Protein AF-A0A928UAQ6-F1 (afdb_monomer_lite)

Sequence (178 aa):
MLIKHPLKKRLIKSVLLLMGLVIALTLYPLTKNNSNLANDQDIVSNSNILYLSTINPGKDWQTTISITNSECKCKQRRVNATLTAYDKDGLSLEVIKNVIRLRANKTKTFHSQTLPTDAESLRVESNGSIICNAIFKTRDGTKSEVVPAIKESSRQLDFPALLSYDDLYITHVPERNY

Foldseek 3Di:
DDDDDPVVVVVVVVVVVVVVVVVVVVCVVVVVPPPPPPDPPPPPLPKWKWKDQFQDPDDQKKKKKKKFAQDDVVVQDWKWKWKWFAAPVRHTPDTPPDRPTDTHGDMDMDICVPPPPRGTMMMMIMSHDMWMWMWMAGPVRPDIDIGTTHTPPPPDDDDPPPPDPPPPDDDDDDDDDD

Structure (mmCIF, N/CA/C/O backbone):
data_AF-A0A928UAQ6-F1
#
_entry.id   AF-A0A928UAQ6-F1
#
loop_
_atom_site.group_PDB
_atom_site.id
_atom_site.type_symbol
_atom_site.label_atom_id
_atom_site.label_alt_id
_atom_site.label_comp_id
_atom_site.label_asym_id
_atom_site.label_entity_id
_atom_site.label_seq_id
_atom_site.pdbx_PDB_ins_code
_atom_site.Cartn_x
_atom_site.Cartn_y
_atom_site.Cartn_z
_atom_site.occupancy
_atom_site.B_iso_or_equiv
_atom_site.auth_seq_id
_atom_site.auth_comp_id
_atom_site.auth_asym_id
_atom_site.auth_atom_id
_atom_site.pdbx_PDB_model_num
ATOM 1 N N . MET A 1 1 ? -41.188 46.811 77.632 1.00 37.69 1 MET A N 1
ATOM 2 C CA . MET A 1 1 ? -41.723 46.037 76.490 1.00 37.69 1 MET A CA 1
ATOM 3 C C . MET A 1 1 ? -40.636 45.984 75.413 1.00 37.69 1 MET A C 1
ATOM 5 O O . MET A 1 1 ? -40.428 46.971 74.726 1.00 37.69 1 MET A O 1
ATOM 9 N N . LEU A 1 2 ? -39.835 44.909 75.366 1.00 42.94 2 LEU A N 1
ATOM 10 C CA . LEU A 1 2 ? -38.680 44.781 74.460 1.00 42.94 2 LEU A CA 1
ATOM 11 C C . LEU A 1 2 ? -39.082 43.984 73.212 1.00 42.94 2 LEU A C 1
ATOM 13 O O . LEU A 1 2 ? -39.275 42.770 73.277 1.00 42.94 2 LEU A O 1
ATOM 17 N N . ILE A 1 3 ? -39.198 44.666 72.075 1.00 47.41 3 ILE A N 1
ATOM 18 C CA . ILE A 1 3 ? -39.481 44.043 70.780 1.00 47.41 3 ILE A CA 1
ATOM 19 C C . ILE A 1 3 ? -38.180 43.403 70.272 1.00 47.41 3 ILE A C 1
ATOM 21 O O . ILE A 1 3 ? -37.255 44.081 69.830 1.00 47.41 3 ILE A O 1
ATOM 25 N N . LYS A 1 4 ? -38.073 42.072 70.368 1.00 49.72 4 LYS A N 1
ATOM 26 C CA . LYS A 1 4 ? -36.959 41.310 69.781 1.00 49.72 4 LYS A CA 1
ATOM 27 C C . LYS A 1 4 ? -37.159 41.228 68.267 1.00 49.72 4 LYS A C 1
ATOM 29 O O . LYS A 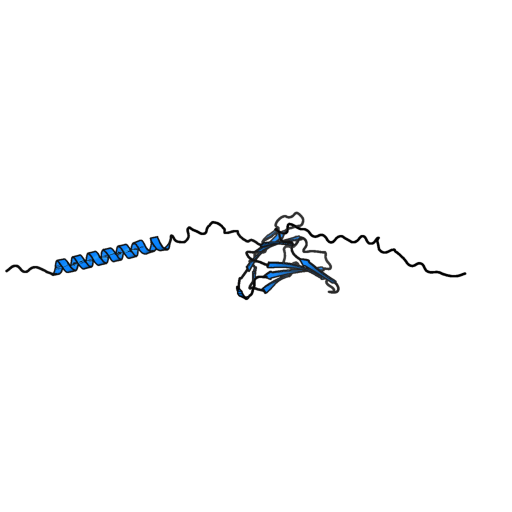1 4 ? -38.053 40.528 67.812 1.00 49.72 4 LYS A O 1
ATOM 34 N N . HIS A 1 5 ? -36.314 41.910 67.493 1.00 51.50 5 HIS A N 1
ATOM 35 C CA . HIS A 1 5 ? -36.337 41.894 66.025 1.00 51.50 5 HIS A CA 1
ATOM 36 C C . HIS A 1 5 ? -35.932 40.519 65.444 1.00 51.50 5 HIS A C 1
ATOM 38 O O . HIS A 1 5 ? -34.753 40.154 65.508 1.00 51.50 5 HIS A O 1
ATOM 44 N N . PRO A 1 6 ? -36.849 39.763 64.804 1.00 54.81 6 PRO A N 1
ATOM 45 C CA . PRO A 1 6 ? -36.542 38.453 64.223 1.00 54.81 6 PRO A CA 1
ATOM 46 C C . PRO A 1 6 ? -35.878 38.540 62.834 1.00 54.81 6 PRO A C 1
ATOM 48 O O . PRO A 1 6 ? -35.372 37.536 62.330 1.00 54.81 6 PRO A O 1
ATOM 51 N N . LEU A 1 7 ? -35.832 39.728 62.216 1.00 54.38 7 LEU A N 1
ATOM 52 C CA . LEU A 1 7 ? -35.322 39.922 60.852 1.00 54.38 7 LEU A CA 1
ATOM 53 C C . LEU A 1 7 ? -33.812 39.671 60.706 1.00 54.38 7 LEU A C 1
ATOM 55 O O . LEU A 1 7 ? -33.395 39.049 59.730 1.00 54.38 7 LEU A O 1
ATOM 59 N N . LYS A 1 8 ? -32.986 40.065 61.689 1.00 53.44 8 LYS A N 1
ATOM 60 C CA . LYS A 1 8 ? -31.519 39.900 61.603 1.00 53.44 8 LYS A CA 1
ATOM 61 C C . LYS A 1 8 ? -31.090 38.432 61.505 1.00 53.44 8 LYS A C 1
ATOM 63 O O . LYS A 1 8 ? -30.182 38.110 60.747 1.00 53.44 8 LYS A O 1
ATOM 68 N N . LYS A 1 9 ? -31.764 37.521 62.219 1.00 53.94 9 LYS A N 1
ATOM 69 C CA . LYS A 1 9 ? -31.410 36.088 62.213 1.00 53.94 9 LYS A CA 1
ATOM 70 C C . LYS A 1 9 ? -31.736 35.393 60.888 1.00 53.94 9 LYS A C 1
ATOM 72 O O . LYS A 1 9 ? -31.015 34.475 60.509 1.00 53.94 9 LYS A O 1
ATOM 77 N N . ARG A 1 10 ? -32.796 35.814 60.186 1.00 56.59 10 ARG A N 1
ATOM 78 C CA . ARG A 1 10 ? -33.128 35.274 58.855 1.00 56.59 10 ARG A CA 1
ATOM 79 C C . ARG A 1 10 ? -32.137 35.750 57.797 1.00 56.59 10 ARG A C 1
ATOM 81 O O . ARG A 1 10 ? -31.676 34.921 57.023 1.00 56.59 10 ARG A O 1
ATOM 88 N N . LEU A 1 11 ? -31.748 37.026 57.843 1.00 58.78 11 LEU A N 1
ATOM 89 C CA . LEU A 1 11 ? -30.801 37.606 56.888 1.00 58.78 11 LEU A CA 1
ATOM 90 C C . LEU A 1 11 ? -29.411 36.950 56.977 1.00 58.78 11 LEU A C 1
ATOM 92 O O . LEU A 1 11 ? -28.809 36.616 55.962 1.00 58.78 11 LEU A O 1
ATOM 96 N N . ILE A 1 12 ? -28.929 36.690 58.198 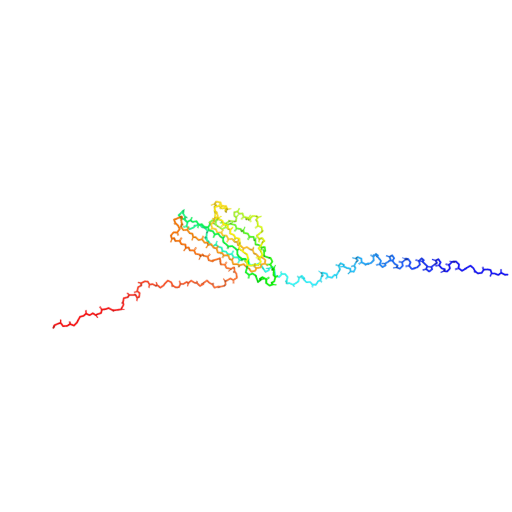1.00 61.88 12 ILE A N 1
ATOM 97 C CA . ILE A 1 12 ? -27.631 36.031 58.424 1.00 61.88 12 ILE A CA 1
ATOM 98 C C . ILE A 1 12 ? -27.649 34.584 57.909 1.00 61.88 12 ILE A C 1
ATOM 100 O O . ILE A 1 12 ? -26.688 34.144 57.283 1.00 61.88 12 ILE A O 1
ATOM 104 N N . LYS A 1 13 ? -28.757 33.854 58.108 1.00 60.69 13 LYS A N 1
ATOM 105 C CA . LYS A 1 13 ? -28.907 32.490 57.579 1.00 60.69 13 LYS A CA 1
ATOM 106 C C . LYS A 1 13 ? -28.910 32.462 56.052 1.00 60.69 13 LYS A C 1
ATOM 108 O O . LYS A 1 13 ? -28.239 31.610 55.486 1.00 60.69 13 LYS A O 1
ATOM 113 N N . SER A 1 14 ? -29.613 33.385 55.394 1.00 61.78 14 SER A N 1
ATOM 114 C CA . SER A 1 14 ? -29.627 33.462 53.926 1.00 61.78 14 SER A CA 1
ATOM 115 C C . SER A 1 14 ? -28.264 33.839 53.344 1.00 61.78 14 SER A C 1
ATOM 117 O O . SER A 1 14 ? -27.875 33.282 52.324 1.00 61.78 14 SER A O 1
ATOM 119 N N . VAL A 1 15 ? -27.511 34.720 54.012 1.00 69.81 15 VAL A N 1
ATOM 120 C CA . VAL A 1 15 ? -26.158 35.104 53.575 1.00 69.81 15 VAL A CA 1
ATOM 121 C C . VAL A 1 15 ? -25.176 33.937 53.716 1.00 69.81 15 VAL A C 1
ATOM 123 O O . VAL A 1 15 ? -24.414 33.673 52.792 1.00 69.81 15 VAL A O 1
ATOM 126 N N . LEU A 1 16 ? -25.232 33.184 54.820 1.00 70.38 16 LEU A N 1
ATOM 127 C CA . LEU A 1 16 ? -24.413 31.977 55.002 1.00 70.38 16 LEU A CA 1
ATOM 128 C C . LEU A 1 16 ? -24.728 30.892 53.960 1.00 70.38 16 LEU A C 1
ATOM 130 O O . LEU A 1 16 ? -23.813 30.250 53.450 1.00 70.38 16 LEU A O 1
ATOM 134 N N . LEU A 1 17 ? -26.006 30.718 53.610 1.00 70.06 17 LEU A N 1
ATOM 135 C CA . LEU A 1 17 ? -26.442 29.749 52.600 1.00 70.06 17 LEU A CA 1
ATOM 136 C C . LEU A 1 17 ? -25.971 30.142 51.191 1.00 70.06 17 LEU A C 1
ATOM 138 O O . LEU A 1 17 ? -25.484 29.290 50.452 1.00 70.06 17 LEU A O 1
ATOM 142 N N . LEU A 1 18 ? -26.045 31.434 50.844 1.00 70.44 18 LEU A N 1
ATOM 143 C CA . LEU A 1 18 ? -25.519 31.938 49.573 1.00 70.44 18 LEU A CA 1
ATOM 144 C C . LEU A 1 18 ? -23.996 31.807 49.487 1.00 70.44 18 LEU A C 1
ATOM 146 O O . LEU A 1 18 ? -23.489 31.386 48.452 1.00 70.44 18 LEU A O 1
ATOM 150 N N . MET A 1 19 ? -23.266 32.112 50.563 1.00 70.12 19 MET A N 1
ATOM 151 C CA . MET A 1 19 ? -21.806 31.962 50.587 1.00 70.12 19 MET A CA 1
ATOM 152 C C . MET A 1 19 ? -21.385 30.500 50.402 1.00 70.12 19 MET A C 1
ATOM 154 O O . MET A 1 19 ? -20.474 30.226 49.625 1.00 70.12 19 MET A O 1
ATOM 158 N N . GLY A 1 20 ? -22.087 29.551 51.033 1.00 69.06 20 GLY A N 1
ATOM 159 C CA . GLY A 1 20 ? -21.851 28.120 50.814 1.00 69.06 20 GLY A CA 1
ATOM 160 C C . GLY A 1 20 ? -22.105 27.684 49.366 1.00 69.06 20 GLY A C 1
ATOM 161 O O . GLY A 1 20 ? -21.319 26.922 48.806 1.00 69.06 20 GLY A O 1
ATOM 162 N N . LEU A 1 21 ? -23.158 28.214 48.732 1.00 69.94 21 LEU A N 1
ATOM 163 C CA . LEU A 1 21 ? -23.479 27.919 47.334 1.00 69.94 21 LEU A CA 1
ATOM 164 C C . LEU A 1 21 ? -22.419 28.479 46.371 1.00 69.94 21 LEU A C 1
ATOM 166 O O . LEU A 1 21 ? -22.007 27.786 45.444 1.00 69.94 21 LEU A O 1
ATOM 170 N N . VAL A 1 22 ? -21.944 29.706 46.609 1.00 72.19 22 VAL A N 1
ATOM 171 C CA . VAL A 1 22 ? -20.891 30.336 45.798 1.00 72.19 22 VAL A CA 1
ATOM 172 C C . VAL A 1 22 ? -19.580 29.557 45.913 1.00 72.19 22 VAL A C 1
ATOM 174 O O . VAL A 1 22 ? -18.957 29.292 44.892 1.00 72.19 22 VAL A O 1
ATOM 177 N N . ILE A 1 23 ? -19.199 29.114 47.116 1.00 67.56 23 ILE A N 1
ATOM 178 C CA . ILE A 1 23 ? -18.006 28.275 47.327 1.00 67.56 23 ILE A CA 1
ATOM 179 C C . ILE A 1 23 ? -18.143 26.921 46.605 1.00 67.56 23 ILE A C 1
ATOM 181 O O . ILE A 1 23 ? -17.193 26.452 45.981 1.00 67.56 23 ILE A O 1
ATOM 185 N N . ALA A 1 24 ? -19.327 26.301 46.627 1.00 63.22 24 ALA A N 1
ATOM 186 C CA . ALA A 1 24 ? -19.571 25.050 45.908 1.00 63.22 24 ALA A CA 1
ATOM 187 C C . ALA A 1 24 ? -19.500 25.221 44.378 1.00 63.22 24 ALA A C 1
ATOM 189 O O . ALA A 1 24 ? -18.961 24.356 43.689 1.00 63.22 24 ALA A O 1
ATOM 190 N N . LEU A 1 25 ? -19.997 26.344 43.846 1.00 61.53 25 LEU A N 1
ATOM 191 C CA . LEU A 1 25 ? -19.969 26.667 42.414 1.00 61.53 25 LEU A CA 1
ATOM 192 C C . LEU A 1 25 ? -18.563 27.031 41.911 1.00 61.53 25 LEU A C 1
ATOM 194 O O . LEU A 1 25 ? -18.234 26.706 40.771 1.00 61.53 25 LEU A O 1
ATOM 198 N N . THR A 1 26 ? -17.717 27.652 42.740 1.00 65.00 26 THR A N 1
ATOM 199 C CA . THR A 1 26 ? -16.335 28.002 42.361 1.00 65.00 26 THR A CA 1
ATOM 200 C C . THR A 1 26 ? -15.348 26.841 42.499 1.00 65.00 26 THR A C 1
ATOM 202 O O . THR A 1 26 ? -14.342 26.829 41.793 1.00 65.00 26 THR A O 1
ATOM 205 N N . LEU A 1 27 ? -15.632 25.834 43.337 1.00 58.56 27 LEU A N 1
ATOM 206 C CA . LEU A 1 27 ? -14.806 24.621 43.477 1.00 58.56 27 LEU A CA 1
ATOM 207 C C . LEU A 1 27 ? -15.198 23.483 42.516 1.00 58.56 27 LEU A C 1
ATOM 209 O O . LEU A 1 27 ? -14.385 22.595 42.255 1.00 58.56 27 LEU A O 1
ATOM 213 N N . TYR A 1 28 ? -16.404 23.514 41.943 1.00 56.41 28 TYR A N 1
ATOM 214 C CA . TYR A 1 28 ? -16.870 22.506 40.982 1.00 56.41 28 TYR A CA 1
ATOM 215 C C . TYR A 1 28 ? -16.013 22.356 39.702 1.00 56.41 28 TYR A C 1
ATOM 217 O O . TYR A 1 28 ? -15.847 21.225 39.236 1.00 56.41 28 TYR A O 1
ATOM 225 N N . PRO A 1 29 ? -15.426 23.421 39.110 1.00 55.12 29 PRO A N 1
ATOM 226 C CA . PRO A 1 29 ? -14.567 23.256 37.939 1.00 55.12 29 PRO A CA 1
ATOM 227 C C . PRO A 1 29 ? -13.170 22.702 38.273 1.00 55.12 29 PRO A C 1
ATOM 229 O O . PRO A 1 29 ? -12.494 22.231 37.361 1.00 55.12 29 PRO A O 1
ATOM 232 N N . LEU A 1 30 ? -12.737 22.692 39.545 1.00 51.00 30 LEU A N 1
ATOM 233 C CA . LEU A 1 30 ? -11.431 22.131 39.927 1.00 51.00 30 LEU A CA 1
ATOM 234 C C . LEU A 1 30 ? -11.456 20.606 40.098 1.00 51.00 30 LEU A C 1
ATOM 236 O O . LEU A 1 30 ? -10.468 19.942 39.796 1.00 51.00 30 LEU A O 1
ATOM 240 N N . THR A 1 31 ? -12.570 20.022 40.539 1.00 49.50 31 THR A N 1
ATOM 241 C CA . THR A 1 31 ? -12.658 18.565 40.749 1.00 49.50 31 THR A CA 1
ATOM 242 C C . THR A 1 31 ? -13.022 17.794 39.483 1.00 49.50 31 THR A C 1
ATOM 244 O O . THR A 1 31 ? -12.696 16.614 39.375 1.00 49.50 31 THR A O 1
ATOM 247 N N . LYS A 1 32 ? -13.627 18.446 38.480 1.00 47.62 32 LYS A N 1
ATOM 248 C CA . LYS A 1 32 ? -13.966 17.795 37.203 1.00 47.62 32 LYS A CA 1
ATOM 249 C C . LYS A 1 32 ? -12.781 17.679 36.232 1.00 47.62 32 LYS A C 1
ATOM 251 O O . LYS A 1 32 ? -12.847 16.873 35.309 1.00 47.62 32 LYS A O 1
ATOM 256 N N . ASN A 1 33 ? -11.691 18.414 36.466 1.00 45.25 33 ASN A N 1
ATOM 257 C CA . ASN A 1 33 ? -10.502 18.392 35.603 1.00 45.25 33 ASN A CA 1
ATOM 258 C C . ASN A 1 33 ? -9.408 17.391 36.020 1.00 45.25 33 ASN A C 1
ATOM 260 O O . ASN A 1 33 ? -8.467 17.199 35.258 1.00 45.25 33 ASN A O 1
ATOM 264 N N . ASN A 1 34 ? -9.545 16.693 37.154 1.00 47.66 34 ASN A N 1
ATOM 265 C CA . ASN A 1 34 ? -8.503 15.793 37.674 1.00 47.66 34 ASN A CA 1
ATOM 266 C C . ASN A 1 34 ? -8.864 14.296 37.615 1.00 47.66 34 ASN A C 1
ATOM 268 O O . ASN A 1 34 ? -8.497 13.538 38.507 1.00 47.66 34 ASN A O 1
ATOM 272 N N . SER A 1 35 ? -9.553 13.841 36.561 1.00 45.28 35 SER A N 1
ATOM 273 C CA . SER A 1 35 ? -9.769 12.397 36.319 1.00 45.28 35 SER A CA 1
ATOM 274 C C . SER A 1 35 ? -9.132 11.849 35.037 1.00 45.28 35 SER A C 1
ATOM 276 O O . SER A 1 35 ? -9.367 10.698 34.695 1.00 45.28 35 SER A O 1
ATOM 278 N N . ASN A 1 36 ? -8.255 12.611 34.375 1.00 44.56 36 ASN A N 1
ATOM 279 C CA . ASN A 1 36 ? -7.502 12.128 33.206 1.00 44.56 36 ASN A CA 1
ATOM 280 C C . ASN A 1 36 ? -5.993 11.989 33.467 1.00 44.56 36 ASN A C 1
ATOM 282 O O . ASN A 1 36 ? -5.198 12.089 32.542 1.00 44.56 36 ASN A O 1
ATOM 286 N N . LEU A 1 37 ? -5.588 11.752 34.718 1.00 45.94 37 LEU A N 1
ATOM 287 C CA . LEU A 1 37 ? -4.186 11.513 35.077 1.00 45.94 37 LEU A CA 1
ATOM 288 C C . LEU A 1 37 ? -3.984 10.094 35.628 1.00 45.94 37 LEU A C 1
ATOM 290 O O . LEU A 1 37 ? -3.434 9.899 36.704 1.00 45.94 37 LEU A O 1
ATOM 294 N N . ALA A 1 38 ? -4.500 9.105 34.901 1.00 42.19 38 ALA A N 1
ATOM 295 C CA . ALA A 1 38 ? -4.198 7.689 35.103 1.00 42.19 38 ALA A CA 1
ATOM 296 C C . ALA A 1 38 ? -4.594 6.879 33.856 1.00 42.19 38 ALA A C 1
ATOM 298 O O . ALA A 1 38 ? -5.434 5.991 33.946 1.00 42.19 38 ALA A O 1
ATOM 299 N N . ASN A 1 39 ? -4.054 7.223 32.680 1.00 40.09 39 ASN A N 1
ATOM 300 C CA . ASN A 1 39 ? -3.974 6.280 31.555 1.00 40.09 39 ASN A CA 1
ATOM 301 C C . ASN A 1 39 ? -2.939 6.695 30.488 1.00 40.09 39 ASN A C 1
ATOM 303 O O . ASN A 1 39 ? -3.182 6.529 29.297 1.00 40.09 39 ASN A O 1
ATOM 307 N N . ASP A 1 40 ? -1.807 7.264 30.911 1.00 39.62 40 ASP A N 1
ATOM 308 C CA . ASP A 1 40 ? -0.690 7.636 30.017 1.00 39.62 40 ASP A CA 1
ATOM 309 C C . ASP A 1 40 ? 0.461 6.612 30.054 1.00 39.62 40 ASP A C 1
ATOM 311 O O . ASP A 1 40 ? 1.585 6.880 29.636 1.00 39.62 40 ASP A O 1
ATOM 315 N N . GLN A 1 41 ? 0.179 5.401 30.534 1.00 40.41 41 GLN A N 1
ATOM 316 C CA . GLN A 1 41 ? 1.043 4.237 30.361 1.00 40.41 41 GLN A CA 1
ATOM 317 C C . GLN A 1 41 ? 0.264 3.238 29.499 1.00 40.41 41 GLN A C 1
ATOM 319 O O . GLN A 1 41 ? -0.808 2.795 29.895 1.00 40.41 41 GLN A O 1
ATOM 324 N N . ASP A 1 42 ? 0.792 2.968 28.301 1.00 37.12 42 ASP A N 1
ATOM 325 C CA . ASP A 1 42 ? 0.234 2.159 27.201 1.00 37.12 42 ASP A CA 1
ATOM 326 C C . ASP A 1 42 ? -0.703 2.840 26.184 1.00 37.12 42 ASP A C 1
ATOM 328 O O . ASP A 1 42 ? -1.548 2.187 25.565 1.00 37.12 42 ASP A O 1
ATOM 332 N N . ILE A 1 43 ? -0.427 4.094 25.802 1.00 41.75 43 ILE A N 1
ATOM 333 C CA . ILE A 1 43 ? -0.544 4.418 24.366 1.00 41.75 43 ILE A CA 1
ATOM 334 C C . ILE A 1 43 ? 0.670 3.787 23.678 1.00 41.75 43 ILE A C 1
ATOM 336 O O . ILE A 1 43 ? 1.595 4.463 23.231 1.00 41.75 43 ILE A O 1
ATOM 340 N N . VAL A 1 44 ? 0.664 2.456 23.566 1.00 42.00 44 VAL A N 1
ATOM 341 C CA . VAL A 1 44 ? 1.282 1.832 22.402 1.00 42.00 44 VAL A CA 1
ATOM 342 C C . VAL A 1 44 ? 0.538 2.471 21.240 1.00 42.00 44 VAL A C 1
ATOM 344 O O . VAL A 1 44 ? -0.625 2.146 20.984 1.00 42.00 44 VAL A O 1
ATOM 347 N N . SER A 1 45 ? 1.160 3.458 20.592 1.00 46.75 45 SER A N 1
ATOM 348 C CA . SER A 1 45 ? 0.785 3.847 19.241 1.00 46.75 45 SER A CA 1
ATOM 349 C C . SER A 1 45 ? 0.859 2.556 18.446 1.00 46.75 45 SER A C 1
ATOM 351 O O . SER A 1 45 ? 1.931 2.138 18.026 1.00 46.75 45 SER A O 1
ATOM 353 N N . ASN A 1 46 ? -0.270 1.854 18.350 1.00 58.50 46 ASN A N 1
ATOM 354 C CA . ASN A 1 46 ? -0.422 0.614 17.607 1.00 58.50 46 ASN A CA 1
ATOM 355 C C . ASN A 1 46 ? -0.439 1.019 16.128 1.00 58.50 46 ASN A C 1
ATOM 357 O O . ASN A 1 46 ? -1.466 0.950 15.449 1.00 58.50 46 ASN A O 1
ATOM 361 N N . SER A 1 47 ? 0.683 1.573 15.670 1.00 73.12 47 SER A N 1
ATOM 362 C CA . SER A 1 47 ? 0.917 1.922 14.290 1.00 73.12 47 SER A CA 1
ATOM 363 C C . SER A 1 47 ? 1.202 0.617 13.556 1.00 73.12 47 SER A C 1
ATOM 365 O O . SER A 1 47 ? 2.186 -0.078 13.792 1.00 73.12 47 SER A O 1
ATOM 367 N N . ASN A 1 48 ? 0.280 0.229 12.680 1.00 87.31 48 ASN A N 1
ATOM 368 C CA . ASN A 1 48 ? 0.569 -0.774 11.668 1.00 87.31 48 ASN A CA 1
ATOM 369 C C . ASN A 1 48 ? 1.326 -0.079 10.551 1.00 87.31 48 ASN A C 1
ATOM 371 O O . ASN A 1 48 ? 0.762 0.792 9.883 1.00 87.31 48 ASN A O 1
ATOM 375 N N . ILE A 1 49 ? 2.571 -0.494 10.351 1.00 90.38 49 ILE A N 1
ATOM 376 C CA . ILE A 1 49 ? 3.422 -0.028 9.266 1.00 90.38 49 ILE A CA 1
ATOM 377 C C . ILE A 1 49 ? 3.568 -1.169 8.260 1.00 90.38 49 ILE A C 1
ATOM 379 O O . ILE A 1 49 ? 3.898 -2.302 8.624 1.00 90.38 49 ILE A O 1
ATOM 383 N N . LEU A 1 50 ? 3.265 -0.871 6.999 1.00 91.81 50 LEU A N 1
ATOM 384 C CA . LEU A 1 50 ? 3.409 -1.782 5.871 1.00 91.81 50 LEU A CA 1
ATOM 385 C C . LEU A 1 50 ? 4.250 -1.125 4.777 1.00 91.81 50 LEU A C 1
ATOM 387 O O . LEU A 1 50 ? 4.118 0.073 4.531 1.00 91.81 50 LEU A O 1
ATOM 391 N N . TYR A 1 51 ? 5.054 -1.925 4.090 1.00 91.25 51 TYR A N 1
ATOM 392 C CA . TYR A 1 51 ? 5.943 -1.498 3.019 1.00 91.25 51 TYR A CA 1
ATOM 393 C C . TYR A 1 51 ? 5.573 -2.187 1.706 1.00 91.25 51 TYR A C 1
ATOM 395 O O . TYR A 1 51 ? 5.395 -3.403 1.655 1.00 91.25 51 TYR A O 1
ATOM 403 N N . LEU A 1 52 ? 5.474 -1.407 0.635 1.00 90.25 52 LEU A N 1
ATOM 404 C CA . LEU A 1 52 ? 5.417 -1.899 -0.738 1.00 90.25 52 LEU A CA 1
ATOM 405 C C . LEU A 1 52 ? 6.740 -1.555 -1.411 1.00 90.25 52 LEU A C 1
ATOM 407 O O . LEU A 1 52 ? 6.991 -0.391 -1.715 1.00 90.25 52 LEU A O 1
ATOM 411 N N . SER A 1 53 ? 7.574 -2.570 -1.622 1.00 83.62 53 SER A N 1
ATOM 412 C CA . SER A 1 53 ? 8.949 -2.407 -2.109 1.00 83.62 53 SER A CA 1
ATOM 413 C C . SER A 1 53 ? 9.049 -2.041 -3.589 1.00 83.62 53 SER A C 1
ATOM 415 O O . SER A 1 53 ? 10.084 -1.545 -4.011 1.00 83.62 53 SER A O 1
ATOM 417 N N . THR A 1 54 ? 8.002 -2.292 -4.377 1.00 81.69 54 THR A N 1
ATOM 418 C CA . THR A 1 54 ? 7.934 -1.891 -5.784 1.00 81.69 54 THR A CA 1
ATOM 419 C C . THR A 1 54 ? 6.523 -1.443 -6.138 1.00 81.69 54 THR A C 1
ATOM 421 O O . THR A 1 54 ? 5.539 -2.069 -5.733 1.00 81.69 54 THR A O 1
ATOM 424 N N . ILE A 1 55 ? 6.417 -0.340 -6.880 1.00 81.56 55 ILE A N 1
ATOM 425 C CA . ILE A 1 55 ? 5.151 0.176 -7.426 1.00 81.56 55 ILE A CA 1
ATOM 426 C C . ILE A 1 55 ? 5.218 0.473 -8.928 1.00 81.56 55 ILE A C 1
ATOM 428 O O . ILE A 1 55 ? 4.216 0.884 -9.522 1.00 81.56 55 ILE A O 1
ATOM 432 N N . ASN A 1 56 ? 6.363 0.226 -9.560 1.00 78.12 56 ASN A N 1
ATOM 433 C CA . ASN A 1 56 ? 6.590 0.465 -10.978 1.00 78.12 56 ASN A CA 1
ATOM 434 C C . ASN A 1 56 ? 7.380 -0.701 -11.602 1.00 78.12 56 ASN A C 1
ATOM 436 O O . ASN A 1 56 ? 8.602 -0.645 -11.693 1.00 78.12 56 ASN A O 1
ATOM 440 N N . PRO A 1 57 ? 6.708 -1.773 -12.053 1.00 73.94 57 PRO A N 1
ATOM 441 C CA . PRO A 1 57 ? 7.390 -2.937 -12.619 1.00 73.94 57 PRO A CA 1
ATOM 442 C C . PRO A 1 57 ? 7.808 -2.723 -14.089 1.00 73.94 57 PRO A C 1
ATOM 444 O O . PRO A 1 57 ? 8.270 -3.659 -14.739 1.00 73.94 57 PRO A O 1
ATOM 447 N N . GLY A 1 58 ? 7.623 -1.518 -14.647 1.00 76.31 58 GLY A N 1
ATOM 448 C CA . GLY A 1 58 ? 7.994 -1.170 -16.020 1.00 76.31 58 GLY A CA 1
ATOM 449 C C . GLY A 1 58 ? 6.868 -0.522 -16.834 1.00 76.31 58 GLY A C 1
ATOM 450 O O . GLY A 1 58 ? 5.707 -0.473 -16.431 1.00 76.31 58 GLY A O 1
ATOM 451 N N . LYS A 1 59 ? 7.214 -0.025 -18.029 1.00 77.56 59 LYS A N 1
ATOM 452 C CA . LYS A 1 59 ? 6.348 0.842 -18.860 1.00 77.56 59 LYS A CA 1
ATOM 453 C C . LYS A 1 59 ? 5.062 0.169 -19.369 1.00 77.56 59 LYS A C 1
ATOM 455 O O . LYS A 1 59 ? 4.053 0.856 -19.576 1.00 77.56 59 LYS A O 1
ATOM 460 N N . ASP A 1 60 ? 5.082 -1.151 -19.529 1.00 84.94 60 ASP A N 1
ATOM 461 C CA . ASP A 1 60 ? 3.970 -1.940 -20.086 1.00 84.94 60 ASP A CA 1
ATOM 462 C C . ASP A 1 60 ? 2.918 -2.343 -19.048 1.00 84.94 60 ASP A C 1
ATOM 464 O O . ASP A 1 60 ? 1.884 -2.929 -19.383 1.00 84.94 60 ASP A O 1
ATOM 468 N N . TRP A 1 61 ? 3.154 -1.992 -17.787 1.00 88.56 61 TRP A N 1
ATOM 469 C CA . TRP A 1 61 ? 2.288 -2.324 -16.672 1.00 88.56 61 TRP A CA 1
ATOM 470 C C . TRP A 1 61 ? 1.574 -1.086 -16.135 1.00 88.56 61 TRP A C 1
ATOM 472 O O . TRP A 1 61 ? 2.043 0.050 -16.211 1.00 88.56 61 TRP A O 1
ATOM 482 N N . GLN A 1 62 ? 0.391 -1.322 -15.590 1.00 90.56 62 GLN A N 1
ATOM 483 C CA . GLN A 1 62 ? -0.373 -0.380 -14.796 1.00 90.56 62 GLN A CA 1
ATOM 484 C C . GLN A 1 62 ? -0.377 -0.879 -13.358 1.00 90.56 62 GLN A C 1
ATOM 486 O O . GLN A 1 62 ? -0.688 -2.046 -13.108 1.00 90.56 62 GLN A O 1
ATOM 491 N N . THR A 1 63 ? -0.085 0.015 -12.420 1.00 91.25 63 THR A N 1
ATOM 492 C CA . THR A 1 63 ? -0.094 -0.309 -10.995 1.00 91.25 63 THR A CA 1
ATOM 493 C C . THR A 1 63 ? -1.298 0.327 -10.320 1.00 91.25 63 THR A C 1
ATOM 495 O O . THR A 1 63 ? -1.572 1.520 -10.476 1.00 91.25 63 THR A O 1
ATOM 498 N N . THR A 1 64 ? -2.004 -0.469 -9.524 1.00 92.69 64 THR A N 1
ATOM 499 C CA . THR A 1 64 ? -3.040 -0.002 -8.603 1.00 92.69 64 THR A CA 1
ATOM 500 C C . THR A 1 64 ? -2.685 -0.432 -7.188 1.00 92.69 64 THR A C 1
ATOM 502 O O . THR A 1 64 ? -2.556 -1.617 -6.904 1.00 92.69 64 THR A O 1
ATOM 505 N N . ILE A 1 65 ? -2.566 0.526 -6.279 1.00 92.44 65 ILE A N 1
ATOM 506 C CA . ILE A 1 65 ? -2.398 0.277 -4.851 1.00 92.44 65 ILE A CA 1
ATOM 507 C C . ILE A 1 65 ? -3.778 0.158 -4.226 1.00 92.44 65 ILE A C 1
ATOM 509 O O . ILE A 1 65 ? -4.632 1.014 -4.449 1.00 92.44 65 ILE A O 1
ATOM 513 N N . SER A 1 66 ? -4.006 -0.880 -3.433 1.00 93.75 66 SER A N 1
ATOM 514 C CA . SER A 1 66 ? -5.254 -1.093 -2.702 1.00 93.75 66 SER A CA 1
ATOM 515 C C . SER A 1 66 ? -4.984 -1.130 -1.205 1.00 93.75 66 SER A C 1
ATOM 517 O O . SER A 1 66 ? -4.102 -1.849 -0.750 1.00 93.75 66 SER A O 1
ATOM 519 N N . ILE A 1 67 ? -5.751 -0.358 -0.435 1.00 93.56 67 ILE A N 1
ATOM 520 C CA . ILE A 1 67 ? -5.663 -0.296 1.026 1.00 93.56 67 ILE A CA 1
ATOM 521 C C . ILE A 1 67 ? -7.043 -0.607 1.589 1.00 93.56 67 ILE A C 1
ATOM 523 O O . ILE A 1 67 ? -7.998 0.135 1.353 1.00 93.56 67 ILE A O 1
ATOM 527 N N . THR A 1 68 ? -7.150 -1.701 2.335 1.00 93.31 68 THR A N 1
ATOM 528 C CA . THR A 1 68 ? -8.402 -2.204 2.903 1.00 93.31 68 THR A CA 1
ATOM 529 C C . THR A 1 68 ? -8.342 -2.178 4.419 1.00 93.31 68 THR A C 1
ATOM 531 O O . THR A 1 68 ? -7.420 -2.720 5.020 1.00 93.31 68 THR A O 1
ATOM 534 N N . ASN A 1 69 ? -9.355 -1.593 5.053 1.00 92.00 69 ASN A N 1
ATOM 535 C CA . ASN A 1 69 ? -9.537 -1.712 6.496 1.00 92.00 69 ASN A CA 1
ATOM 536 C C . ASN A 1 69 ? -10.052 -3.123 6.829 1.00 92.00 69 ASN A C 1
ATOM 538 O O . ASN A 1 69 ? -11.160 -3.475 6.423 1.00 92.00 69 ASN A O 1
ATOM 542 N N . SER A 1 70 ? -9.254 -3.900 7.565 1.00 90.25 70 SER A N 1
ATOM 543 C CA . SER A 1 70 ? -9.546 -5.294 7.943 1.00 90.25 70 SER A CA 1
ATOM 544 C C . SER A 1 70 ? -10.269 -5.438 9.290 1.00 90.25 70 SER A C 1
ATOM 546 O O . SER A 1 70 ? -10.536 -6.549 9.743 1.00 90.25 70 SER A O 1
ATOM 548 N N . GLU A 1 71 ? -10.604 -4.324 9.945 1.00 87.62 71 GLU A N 1
ATOM 549 C CA . GLU A 1 71 ? -11.380 -4.328 11.183 1.00 87.62 71 GLU A CA 1
ATOM 550 C C . GLU A 1 71 ? -12.802 -4.859 10.951 1.00 87.62 71 GLU A C 1
ATOM 552 O O . GLU A 1 71 ? -13.469 -4.525 9.969 1.00 87.62 71 GLU A O 1
ATOM 557 N N . CYS A 1 72 ? -13.325 -5.620 11.915 1.00 79.12 72 CYS A N 1
ATOM 558 C CA . CYS A 1 72 ? -14.689 -6.143 11.860 1.00 79.12 72 CYS A CA 1
ATOM 559 C C . CYS A 1 72 ? -15.743 -5.024 11.801 1.00 79.12 72 CYS A C 1
ATOM 561 O O . CYS A 1 72 ? -15.735 -4.093 12.614 1.00 79.12 72 CYS A O 1
ATOM 563 N N . LYS A 1 73 ? -16.753 -5.183 10.930 1.00 75.19 73 LYS A N 1
ATOM 564 C CA . LYS A 1 73 ? -17.939 -4.301 10.883 1.00 75.19 73 LYS A CA 1
ATOM 565 C C . LYS A 1 73 ? -18.653 -4.181 12.229 1.00 75.19 73 LYS A C 1
ATOM 567 O O . LYS A 1 73 ? -19.157 -3.107 12.537 1.00 75.19 73 LYS A O 1
ATOM 572 N N . CYS A 1 74 ? -18.646 -5.245 13.031 1.00 76.12 74 CYS A N 1
ATOM 573 C CA . CYS A 1 74 ? -19.224 -5.283 14.372 1.00 76.12 74 CYS A CA 1
ATOM 574 C C . CYS A 1 74 ? -18.656 -4.206 15.312 1.00 76.12 74 CYS A C 1
ATOM 576 O O . CYS A 1 74 ? -19.371 -3.713 16.176 1.00 76.12 74 CYS A O 1
ATOM 578 N N . LYS A 1 75 ? -17.399 -3.786 15.108 1.00 71.00 75 LYS A N 1
ATOM 579 C CA . LYS A 1 75 ? -16.746 -2.730 15.898 1.00 71.00 75 LYS A CA 1
ATOM 580 C C . LYS A 1 75 ? -16.896 -1.333 15.283 1.00 71.00 75 LYS A C 1
ATOM 582 O O . LYS A 1 75 ? -16.490 -0.359 15.903 1.00 71.00 75 LYS A O 1
ATOM 587 N N . GLN A 1 76 ? -17.400 -1.234 14.044 1.00 68.00 76 GLN A N 1
ATOM 588 C CA . GLN A 1 76 ? -17.482 -0.011 13.223 1.00 68.00 76 GLN A CA 1
ATOM 589 C C . GLN A 1 76 ? -16.214 0.869 13.239 1.00 68.00 76 GLN A C 1
ATOM 591 O O . GLN A 1 76 ? -16.271 2.078 12.984 1.00 68.00 76 GLN A O 1
ATOM 596 N N . ARG A 1 77 ? -15.047 0.273 13.511 1.00 80.62 77 ARG A N 1
ATOM 597 C CA . ARG A 1 77 ? -13.814 1.017 13.742 1.00 80.62 77 ARG A CA 1
ATOM 598 C C . ARG A 1 77 ? -13.347 1.636 12.431 1.00 80.62 77 ARG A C 1
ATOM 600 O O . ARG A 1 77 ? -13.141 0.947 11.430 1.00 80.62 77 ARG A O 1
ATOM 607 N N . ARG A 1 78 ? -13.216 2.962 12.430 1.00 88.25 78 ARG A N 1
ATOM 608 C CA . ARG A 1 78 ? -12.584 3.681 11.324 1.00 88.25 78 ARG A CA 1
ATOM 609 C C . ARG A 1 78 ? -11.078 3.634 11.518 1.00 88.25 78 ARG A C 1
ATOM 611 O O . ARG A 1 78 ? -10.606 3.884 12.623 1.00 88.25 78 ARG A O 1
ATOM 618 N N . VAL A 1 79 ? -10.365 3.349 10.440 1.00 89.44 79 VAL A N 1
ATOM 619 C CA . VAL A 1 79 ? -8.906 3.398 10.403 1.00 89.44 79 VAL A CA 1
ATOM 620 C C . VAL A 1 79 ? -8.491 4.628 9.619 1.00 89.44 79 VAL A C 1
ATOM 622 O O . VAL A 1 79 ? -9.084 4.933 8.584 1.00 89.44 79 VAL A O 1
ATOM 625 N N . ASN A 1 80 ? -7.507 5.336 10.149 1.00 90.31 80 ASN A N 1
ATOM 626 C CA . ASN A 1 80 ? -6.796 6.398 9.466 1.00 90.31 80 ASN A CA 1
ATOM 627 C C . ASN A 1 80 ? -5.470 5.810 8.986 1.00 90.31 80 ASN A C 1
ATOM 629 O O . ASN A 1 80 ? -4.753 5.215 9.792 1.00 90.31 80 ASN A O 1
ATOM 633 N N . ALA A 1 81 ? -5.166 5.973 7.702 1.00 89.44 81 ALA A N 1
ATOM 634 C CA . ALA A 1 81 ? -3.878 5.593 7.140 1.00 89.44 81 ALA A CA 1
ATOM 635 C C . ALA A 1 81 ? -3.205 6.786 6.455 1.00 89.44 81 ALA A C 1
ATOM 637 O O . ALA A 1 81 ? -3.879 7.600 5.824 1.00 89.44 81 ALA A O 1
ATOM 638 N N . THR A 1 82 ? -1.888 6.856 6.574 1.00 90.12 82 THR A N 1
ATOM 639 C CA . THR A 1 82 ? -1.010 7.820 5.918 1.00 90.12 82 THR A CA 1
ATOM 640 C C . THR A 1 82 ? -0.143 7.063 4.925 1.00 90.12 82 THR A C 1
ATOM 642 O O . THR A 1 82 ? 0.370 5.990 5.244 1.00 90.12 82 THR A O 1
ATOM 645 N N . LEU A 1 83 ? -0.001 7.612 3.722 1.00 89.94 83 LEU A N 1
ATOM 646 C CA . LEU A 1 83 ? 0.800 7.032 2.653 1.00 89.94 83 LEU A CA 1
ATOM 647 C C . LEU A 1 83 ? 2.003 7.937 2.381 1.00 89.94 83 LEU A C 1
ATOM 649 O O . LEU A 1 83 ? 1.823 9.115 2.080 1.00 89.94 83 LEU A O 1
ATOM 653 N N . THR A 1 84 ? 3.208 7.386 2.464 1.00 90.12 84 THR A N 1
ATOM 654 C CA . THR A 1 84 ? 4.457 8.097 2.163 1.00 90.12 84 THR A CA 1
ATOM 655 C C . THR A 1 84 ? 5.147 7.417 0.993 1.00 90.12 84 THR A C 1
ATOM 657 O O . THR A 1 84 ? 5.275 6.191 0.990 1.00 90.12 84 THR A O 1
ATOM 660 N N . ALA A 1 85 ? 5.571 8.206 0.009 1.00 90.56 85 ALA A N 1
ATOM 661 C CA . ALA A 1 85 ? 6.313 7.725 -1.148 1.00 90.56 85 ALA A CA 1
ATOM 662 C C . ALA A 1 85 ? 7.813 7.968 -0.985 1.00 90.56 85 ALA A C 1
ATOM 664 O O . ALA A 1 85 ? 8.221 9.007 -0.462 1.00 90.56 85 ALA A O 1
ATOM 665 N N . TYR A 1 86 ? 8.609 7.018 -1.465 1.00 90.19 86 TYR A N 1
ATOM 666 C CA . TYR A 1 86 ? 10.065 7.078 -1.445 1.00 90.19 86 TYR A CA 1
ATOM 667 C C . TYR A 1 86 ? 10.621 6.850 -2.845 1.00 90.19 86 TYR A C 1
ATOM 669 O O . TYR A 1 86 ? 10.032 6.102 -3.633 1.00 90.19 86 TYR A O 1
ATOM 677 N N . ASP A 1 87 ? 11.748 7.489 -3.137 1.00 89.88 87 ASP A N 1
ATOM 678 C CA . ASP A 1 87 ? 12.504 7.250 -4.363 1.00 89.88 87 ASP A CA 1
ATOM 679 C C . ASP A 1 87 ? 13.336 5.958 -4.289 1.00 89.88 87 ASP A C 1
ATOM 681 O O . ASP A 1 87 ? 13.298 5.207 -3.308 1.00 89.88 87 ASP A O 1
ATOM 685 N N . LYS A 1 88 ? 14.099 5.703 -5.355 1.00 87.25 88 LYS A N 1
ATOM 686 C CA . LYS A 1 88 ? 15.014 4.560 -5.483 1.00 87.25 88 LYS A CA 1
ATOM 687 C C . LYS A 1 88 ? 16.098 4.492 -4.396 1.00 87.25 88 LYS A C 1
ATOM 689 O O . LYS A 1 88 ? 16.587 3.403 -4.111 1.00 87.25 88 LYS A O 1
ATOM 694 N N . ASP A 1 89 ? 16.484 5.635 -3.827 1.00 87.31 89 ASP A N 1
ATOM 695 C CA . ASP A 1 89 ? 17.559 5.752 -2.839 1.00 87.31 89 ASP A CA 1
ATOM 696 C C . ASP A 1 89 ? 16.987 5.714 -1.406 1.00 87.31 89 ASP A C 1
ATOM 698 O O . ASP A 1 89 ? 17.728 5.758 -0.422 1.00 87.31 89 ASP A O 1
ATOM 702 N N . GLY A 1 90 ? 15.660 5.589 -1.275 1.00 83.06 90 GLY A N 1
ATOM 703 C CA . GLY A 1 90 ? 14.950 5.543 -0.002 1.00 83.06 90 GLY A CA 1
ATOM 704 C C . GLY A 1 90 ? 14.704 6.921 0.614 1.00 83.06 90 GLY A C 1
ATOM 705 O O . GLY A 1 90 ? 14.361 7.004 1.796 1.00 83.06 90 GLY A O 1
ATOM 706 N N . LEU A 1 91 ? 14.857 8.009 -0.146 1.00 87.69 91 LEU A N 1
ATOM 707 C CA . LEU A 1 91 ? 14.514 9.351 0.315 1.00 87.69 91 LEU A CA 1
ATOM 708 C C . LEU A 1 91 ? 13.005 9.566 0.206 1.00 87.69 91 LEU A C 1
ATOM 710 O O . LEU A 1 91 ? 12.369 9.232 -0.792 1.00 87.69 91 LEU A O 1
ATOM 714 N N . SER A 1 92 ? 12.415 10.136 1.257 1.00 88.06 92 SER A N 1
ATOM 715 C CA . SER A 1 92 ? 10.988 10.459 1.279 1.00 88.06 92 SER A CA 1
ATOM 716 C C . SER A 1 92 ? 10.700 11.598 0.303 1.00 88.06 92 SER A C 1
ATOM 718 O O . SER A 1 92 ? 11.092 12.735 0.556 1.00 88.06 92 SER A O 1
ATOM 720 N N . LEU A 1 93 ? 9.952 11.308 -0.759 1.00 83.06 93 LEU A N 1
ATOM 721 C CA . LEU A 1 93 ? 9.566 12.288 -1.775 1.00 83.06 93 LEU A CA 1
ATOM 722 C C . LEU A 1 93 ? 8.419 13.175 -1.294 1.00 83.06 93 LEU A C 1
ATOM 724 O O . LEU A 1 93 ? 8.472 14.394 -1.418 1.00 83.06 93 LEU A O 1
ATOM 728 N N . GLU A 1 94 ? 7.384 12.569 -0.710 1.00 75.25 94 GLU A N 1
ATOM 729 C CA . GLU A 1 94 ? 6.278 13.300 -0.098 1.00 75.25 94 GLU A CA 1
ATOM 730 C C . GLU A 1 94 ? 5.413 12.370 0.762 1.00 75.25 94 GLU A C 1
ATOM 732 O O . GLU A 1 94 ? 5.221 11.188 0.454 1.00 75.25 94 GLU A O 1
ATOM 737 N N . VAL A 1 95 ? 4.811 12.928 1.816 1.00 68.62 95 VAL A N 1
ATOM 738 C CA . VAL A 1 95 ? 3.600 12.339 2.393 1.00 68.62 95 VAL A CA 1
ATOM 739 C C . VAL A 1 95 ? 2.460 12.673 1.446 1.00 68.62 95 VAL A C 1
ATOM 741 O O . VAL A 1 95 ? 2.101 13.840 1.297 1.00 68.62 95 VAL A O 1
ATOM 744 N N . ILE A 1 96 ? 1.851 11.659 0.841 1.00 69.50 96 ILE A N 1
ATOM 745 C CA . ILE A 1 96 ? 0.642 11.838 0.043 1.00 69.50 96 ILE A CA 1
ATOM 746 C C . ILE A 1 96 ? -0.452 12.237 1.035 1.00 69.50 96 ILE A C 1
ATOM 748 O O . ILE A 1 96 ? -0.995 11.406 1.764 1.00 69.50 96 ILE A O 1
ATOM 752 N N . LYS A 1 97 ? -0.701 13.550 1.111 1.00 55.06 97 LYS A N 1
ATOM 753 C CA . LYS A 1 97 ? -1.378 14.295 2.193 1.00 55.06 97 LYS A CA 1
ATOM 754 C C . LYS A 1 97 ? -2.874 14.006 2.385 1.00 55.06 97 LYS A C 1
ATOM 756 O O . LYS A 1 97 ? -3.627 14.866 2.830 1.00 55.06 97 LYS A O 1
ATOM 761 N N . ASN A 1 98 ? -3.323 12.787 2.121 1.00 58.56 98 ASN A N 1
ATOM 762 C CA . ASN A 1 98 ? -4.662 12.341 2.465 1.00 58.5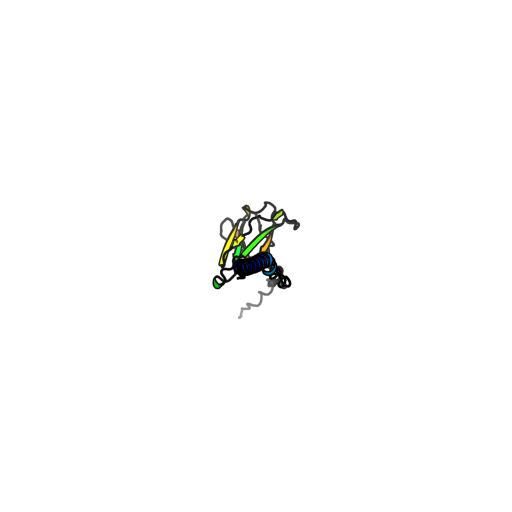6 98 ASN A CA 1
ATOM 763 C C . ASN A 1 98 ? -4.590 11.280 3.554 1.00 58.56 98 ASN A C 1
ATOM 765 O O . ASN A 1 98 ? -4.262 10.126 3.290 1.00 58.56 98 ASN A O 1
ATOM 769 N N . VAL A 1 99 ? -4.991 11.663 4.769 1.00 63.38 99 VAL A N 1
ATOM 770 C CA . VAL A 1 99 ? -5.391 10.689 5.786 1.00 63.38 99 VAL A CA 1
ATOM 771 C C . VAL A 1 99 ? -6.563 9.891 5.219 1.00 63.38 99 VAL A C 1
ATOM 773 O O . VAL A 1 99 ? -7.678 10.396 5.055 1.00 63.38 99 VAL A O 1
ATOM 776 N N . ILE A 1 100 ? -6.317 8.628 4.900 1.00 76.81 100 ILE A N 1
ATOM 777 C CA . ILE A 1 100 ? -7.310 7.726 4.337 1.00 76.81 100 ILE A CA 1
ATOM 778 C C . ILE A 1 100 ? -8.193 7.254 5.487 1.00 76.81 100 ILE A C 1
ATOM 780 O O . ILE A 1 100 ? -7.848 6.324 6.213 1.00 76.81 100 ILE A O 1
ATOM 784 N N . A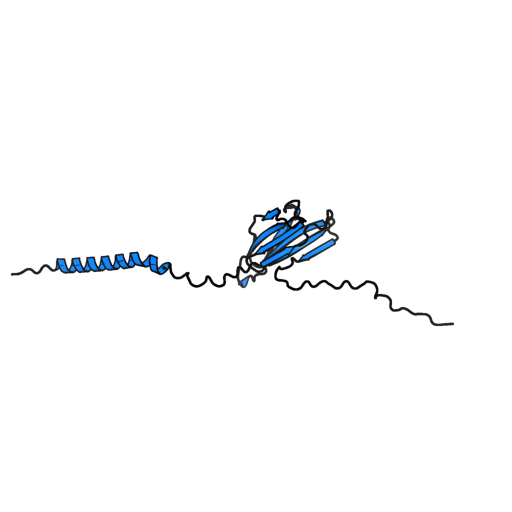RG A 1 101 ? -9.344 7.905 5.672 1.00 87.81 101 ARG A N 1
ATOM 785 C CA . ARG A 1 101 ? -10.329 7.484 6.672 1.00 87.81 101 ARG A CA 1
ATOM 786 C C . ARG A 1 101 ? -11.218 6.375 6.112 1.00 87.81 101 ARG A C 1
ATOM 788 O O . ARG A 1 101 ? -12.217 6.636 5.440 1.00 87.81 101 ARG A O 1
ATOM 795 N N . LEU A 1 102 ? -10.881 5.129 6.423 1.00 89.94 102 LEU A N 1
ATOM 796 C CA . LEU A 1 102 ? -11.580 3.935 5.948 1.00 89.94 102 LEU A CA 1
ATOM 797 C C . LEU A 1 102 ? -12.548 3.389 6.992 1.00 89.94 102 LEU A C 1
ATOM 799 O O . LEU A 1 102 ? -12.171 3.098 8.126 1.00 89.94 102 LEU A O 1
ATOM 803 N N . ARG A 1 103 ? -13.806 3.179 6.595 1.00 91.25 103 ARG A N 1
ATOM 804 C CA . ARG A 1 103 ? -14.751 2.366 7.382 1.00 91.25 103 ARG A CA 1
ATOM 805 C C . ARG A 1 103 ? -14.335 0.889 7.332 1.00 91.25 103 ARG A C 1
ATOM 807 O O . ARG A 1 103 ? -13.678 0.478 6.382 1.00 91.25 103 ARG A O 1
ATOM 814 N N . ALA A 1 104 ? -14.760 0.109 8.323 1.00 90.06 104 ALA A N 1
ATOM 815 C CA . ALA A 1 104 ? -14.550 -1.340 8.374 1.00 90.06 104 ALA A CA 1
ATOM 816 C C . ALA A 1 104 ? -14.912 -2.032 7.044 1.00 90.06 104 ALA A C 1
ATOM 818 O O . ALA A 1 104 ? -15.975 -1.763 6.468 1.00 90.06 104 ALA A O 1
ATOM 819 N N . ASN A 1 105 ? -14.033 -2.919 6.568 1.00 89.81 105 ASN A N 1
ATOM 820 C CA . ASN A 1 105 ? -14.141 -3.671 5.311 1.00 89.81 105 ASN A CA 1
ATOM 821 C C . ASN A 1 105 ? -14.306 -2.799 4.055 1.00 89.81 105 ASN A C 1
ATOM 823 O O . ASN A 1 105 ? -14.917 -3.228 3.073 1.00 89.81 105 ASN A O 1
ATOM 827 N N . LYS A 1 106 ? -13.835 -1.548 4.086 1.00 92.69 106 LYS A N 1
ATOM 828 C CA . LYS A 1 106 ? -13.779 -0.690 2.900 1.00 92.69 106 LYS A CA 1
ATOM 829 C C . LYS A 1 106 ? -12.357 -0.574 2.387 1.00 92.69 106 LYS A C 1
ATOM 831 O O . LYS A 1 106 ? -11.409 -0.494 3.168 1.00 92.69 106 LYS A O 1
ATOM 836 N N . THR A 1 107 ? -12.269 -0.513 1.066 1.00 92.88 107 THR A N 1
ATOM 837 C CA . THR A 1 107 ? -11.029 -0.403 0.309 1.00 92.88 107 THR A CA 1
ATOM 838 C C . THR A 1 107 ? -10.959 0.961 -0.357 1.00 92.88 107 THR A C 1
ATOM 840 O O . THR A 1 107 ? -11.954 1.442 -0.905 1.00 92.88 107 THR A O 1
ATOM 843 N N . LYS A 1 108 ? -9.784 1.581 -0.319 1.00 92.50 108 LYS A N 1
ATOM 844 C CA . LYS A 1 108 ? -9.424 2.718 -1.164 1.00 92.50 108 LYS A CA 1
ATOM 845 C C . LYS A 1 108 ? -8.336 2.269 -2.127 1.00 92.50 108 LYS A C 1
ATOM 847 O O . LYS A 1 108 ? -7.429 1.545 -1.724 1.00 92.50 108 LYS A O 1
ATOM 852 N N . THR A 1 109 ? -8.436 2.705 -3.375 1.00 91.56 109 THR A N 1
ATOM 853 C CA . THR A 1 109 ? -7.435 2.439 -4.404 1.00 91.56 109 THR A CA 1
ATOM 854 C C . THR A 1 109 ? -6.752 3.723 -4.864 1.00 91.56 109 THR A C 1
ATOM 856 O O . THR A 1 109 ? -7.360 4.797 -4.842 1.00 91.56 109 THR A O 1
ATOM 859 N N . PHE A 1 110 ? -5.492 3.592 -5.272 1.00 88.38 110 PHE A N 1
ATOM 860 C CA . PHE A 1 110 ? -4.663 4.645 -5.855 1.00 88.38 110 PHE A CA 1
ATOM 861 C C . PHE A 1 110 ? -4.012 4.102 -7.118 1.00 88.38 110 PHE A C 1
ATOM 863 O O . PHE A 1 110 ? -3.481 2.995 -7.113 1.00 88.38 110 PHE A O 1
ATOM 870 N N . HIS A 1 111 ? -4.045 4.873 -8.194 1.00 88.12 111 HIS A N 1
ATOM 871 C CA . HIS A 1 111 ? -3.328 4.528 -9.414 1.00 88.12 111 HIS A CA 1
ATOM 872 C C . HIS A 1 111 ? -1.914 5.105 -9.342 1.00 88.12 111 HIS A C 1
ATOM 874 O O . HIS A 1 111 ? -1.747 6.218 -8.839 1.00 88.12 111 HIS A O 1
ATOM 880 N N . SER A 1 112 ? -0.896 4.388 -9.825 1.00 82.25 112 SER A N 1
ATOM 881 C CA . SER A 1 112 ? 0.492 4.868 -9.715 1.00 82.25 112 SER A CA 1
ATOM 882 C C . SER A 1 112 ? 0.726 6.216 -10.389 1.00 82.25 112 SER A C 1
ATOM 884 O O . SER A 1 112 ? 1.542 6.989 -9.911 1.00 82.25 112 SER A O 1
ATOM 886 N N . GLN A 1 113 ? -0.054 6.564 -11.416 1.00 82.12 113 GLN A N 1
ATOM 887 C CA . GLN A 1 113 ? 0.022 7.872 -12.081 1.00 82.12 113 GLN A CA 1
ATOM 888 C C . GLN A 1 113 ? -0.393 9.047 -11.177 1.00 82.12 113 GLN A C 1
ATOM 890 O O . GLN A 1 113 ? -0.203 10.198 -11.551 1.00 82.12 113 GLN A O 1
ATOM 895 N N . THR A 1 114 ? -1.001 8.772 -10.018 1.00 83.38 114 THR A N 1
ATOM 896 C CA . THR A 1 114 ? -1.368 9.786 -9.012 1.00 83.38 114 THR A CA 1
ATOM 897 C C . THR A 1 114 ? -0.322 9.947 -7.908 1.00 83.38 114 THR A C 1
ATOM 899 O O . THR A 1 114 ? -0.497 10.782 -7.023 1.00 83.38 114 THR A O 1
ATOM 902 N N . LEU A 1 115 ? 0.735 9.132 -7.933 1.00 83.50 115 LEU A N 1
ATOM 903 C CA . LEU A 1 115 ? 1.865 9.203 -7.010 1.00 83.50 115 LEU A CA 1
ATOM 904 C C . LEU A 1 115 ? 2.930 10.164 -7.573 1.00 83.50 115 LEU A C 1
ATOM 906 O O . LEU A 1 115 ? 2.891 10.473 -8.766 1.00 83.50 115 LEU A O 1
ATOM 910 N N . PRO A 1 116 ? 3.879 10.641 -6.745 1.00 85.56 116 PRO A N 1
ATOM 911 C CA . PRO A 1 116 ? 5.023 11.407 -7.237 1.00 85.56 116 PRO A CA 1
ATOM 912 C C . PRO A 1 116 ? 5.761 10.665 -8.362 1.00 85.56 116 PRO A C 1
ATOM 914 O O . PRO A 1 116 ? 5.892 9.444 -8.305 1.00 85.56 116 PRO A O 1
ATOM 917 N N . THR A 1 117 ? 6.246 11.397 -9.371 1.00 83.38 117 THR A N 1
ATOM 918 C CA . THR A 1 117 ? 6.829 10.821 -10.601 1.00 83.38 117 THR A CA 1
ATOM 919 C C . THR A 1 117 ? 7.988 9.861 -10.335 1.00 83.38 117 THR A C 1
ATOM 921 O O . THR A 1 117 ? 8.096 8.847 -11.018 1.00 83.38 117 THR A O 1
ATOM 924 N N . ASP A 1 118 ? 8.807 10.155 -9.325 1.00 87.12 118 ASP A N 1
ATOM 925 C CA . ASP A 1 118 ? 10.003 9.378 -8.982 1.00 87.12 118 ASP A CA 1
ATOM 926 C C . ASP A 1 118 ? 9.746 8.340 -7.872 1.00 87.12 118 ASP A C 1
ATOM 928 O O . ASP A 1 118 ? 10.683 7.797 -7.290 1.00 87.12 118 ASP A O 1
ATOM 932 N N . ALA A 1 119 ? 8.477 8.084 -7.524 1.00 88.19 119 ALA A N 1
ATOM 933 C CA . ALA A 1 119 ? 8.125 7.142 -6.469 1.00 88.19 119 ALA A CA 1
ATOM 934 C C . ALA A 1 119 ? 8.375 5.688 -6.899 1.00 88.19 119 ALA A C 1
ATOM 936 O O . ALA A 1 119 ? 7.760 5.189 -7.842 1.00 88.19 119 ALA A O 1
ATOM 937 N N . GLU A 1 120 ? 9.208 4.987 -6.132 1.00 89.38 120 GLU A N 1
ATOM 938 C CA . GLU A 1 120 ? 9.593 3.588 -6.369 1.00 89.38 120 GLU A CA 1
ATOM 939 C C . GLU A 1 120 ? 9.046 2.636 -5.305 1.00 89.38 120 GLU A C 1
ATOM 941 O O . GLU A 1 120 ? 8.754 1.468 -5.580 1.00 89.38 120 GLU A O 1
ATOM 946 N N . SER A 1 121 ? 8.844 3.142 -4.087 1.00 90.88 121 SER A N 1
ATOM 947 C CA . SER A 1 121 ? 8.287 2.371 -2.979 1.00 90.88 121 SER A CA 1
ATOM 948 C C . SER A 1 121 ? 7.344 3.206 -2.116 1.00 90.88 121 SER A C 1
ATOM 950 O O . SER A 1 121 ? 7.331 4.441 -2.166 1.00 90.88 121 SER A O 1
ATOM 952 N N . LEU A 1 122 ? 6.505 2.521 -1.334 1.00 91.50 122 LEU A N 1
ATOM 953 C CA . LEU A 1 122 ? 5.521 3.153 -0.456 1.00 91.50 122 LEU A CA 1
ATOM 954 C C . LEU A 1 122 ? 5.603 2.597 0.965 1.00 91.50 122 LEU A C 1
ATOM 956 O O . LEU A 1 122 ? 5.698 1.387 1.169 1.00 91.50 122 LEU A O 1
ATOM 960 N N . ARG A 1 123 ? 5.433 3.483 1.947 1.00 92.12 123 ARG A N 1
ATOM 961 C CA . ARG A 1 123 ? 5.151 3.141 3.346 1.00 92.12 123 ARG A CA 1
ATOM 962 C C . ARG A 1 123 ? 3.718 3.531 3.672 1.00 92.12 123 ARG A C 1
ATOM 964 O O . ARG A 1 123 ? 3.310 4.669 3.438 1.00 92.12 123 ARG A O 1
ATOM 971 N N . VAL A 1 124 ? 2.965 2.600 4.241 1.00 91.75 124 VAL A N 1
ATOM 972 C CA . VAL A 1 124 ? 1.610 2.830 4.741 1.00 91.75 124 VAL A CA 1
ATOM 973 C C . VAL A 1 124 ? 1.626 2.711 6.251 1.00 91.75 124 VAL A C 1
ATOM 975 O O . VAL A 1 124 ? 1.902 1.642 6.785 1.00 91.75 124 VAL A O 1
ATOM 978 N N . GLU A 1 125 ? 1.301 3.795 6.939 1.00 91.50 125 GLU A N 1
ATOM 979 C CA . GLU A 1 125 ? 1.187 3.824 8.393 1.00 91.50 125 GLU A CA 1
ATOM 980 C C . GLU A 1 125 ? -0.275 3.999 8.790 1.00 91.50 125 GLU A C 1
ATOM 982 O O . GLU A 1 125 ? -0.975 4.833 8.223 1.00 91.50 125 GLU A O 1
ATOM 987 N N . SER A 1 126 ? -0.769 3.221 9.751 1.00 90.75 126 SER A N 1
ATOM 988 C CA . SER A 1 126 ? -2.176 3.283 10.153 1.00 90.75 126 SER A CA 1
ATOM 989 C C . SER A 1 126 ? -2.403 2.996 11.629 1.00 90.75 126 SER A C 1
ATOM 991 O O . SER A 1 126 ? -1.656 2.250 12.248 1.00 90.75 126 SER A O 1
ATOM 993 N N . ASN A 1 127 ? -3.482 3.542 12.189 1.00 89.44 127 ASN A N 1
ATOM 994 C CA . ASN A 1 127 ? -3.849 3.370 13.603 1.00 89.44 127 ASN A CA 1
ATOM 995 C C . ASN A 1 127 ? -4.739 2.136 13.889 1.00 89.44 127 ASN A C 1
ATOM 997 O O . ASN A 1 127 ? -5.459 2.087 14.897 1.00 89.44 127 ASN A O 1
ATOM 1001 N N . GLY A 1 128 ? -4.766 1.172 12.969 1.00 88.38 128 GLY A N 1
ATOM 1002 C CA . GLY A 1 128 ? -5.577 -0.039 13.065 1.00 88.38 128 GLY A CA 1
ATOM 1003 C C . GLY A 1 128 ? -5.129 -1.099 12.069 1.00 88.38 128 GLY A C 1
ATOM 1004 O O . GLY A 1 128 ? -4.105 -0.948 11.410 1.00 88.38 128 GLY A O 1
ATOM 1005 N N . SER A 1 129 ? -5.865 -2.203 11.976 1.00 88.81 129 SER A N 1
ATOM 1006 C CA . SER A 1 129 ? -5.480 -3.304 11.092 1.00 88.81 129 SER A CA 1
ATOM 1007 C C . SER A 1 129 ? -5.868 -3.024 9.637 1.00 88.81 129 SER A C 1
ATOM 1009 O O . SER A 1 129 ? -7.057 -2.956 9.300 1.00 88.81 129 SER A O 1
ATOM 1011 N N . ILE A 1 130 ? -4.883 -2.929 8.744 1.00 91.06 130 ILE A N 1
ATOM 1012 C CA . ILE A 1 130 ? -5.098 -2.788 7.297 1.00 91.06 130 ILE A CA 1
ATOM 1013 C C . ILE A 1 130 ? -4.414 -3.902 6.508 1.00 91.06 130 ILE A C 1
ATOM 1015 O O . ILE A 1 130 ? -3.408 -4.458 6.936 1.00 91.06 130 ILE A O 1
ATOM 1019 N N . ILE A 1 131 ? -4.965 -4.184 5.331 1.00 91.81 131 ILE A N 1
ATOM 1020 C CA . ILE A 1 131 ? -4.341 -4.990 4.281 1.00 91.81 131 ILE A CA 1
ATOM 1021 C C . ILE A 1 131 ? -3.985 -4.031 3.149 1.00 91.81 131 ILE A C 1
ATOM 1023 O O . ILE A 1 131 ? -4.835 -3.244 2.725 1.00 91.81 131 ILE A O 1
ATOM 1027 N N . CYS A 1 132 ? -2.749 -4.093 2.664 1.00 92.56 132 CYS A N 1
ATOM 1028 C CA . CYS A 1 132 ? -2.277 -3.279 1.553 1.00 92.56 132 CYS A CA 1
ATOM 1029 C C . CYS A 1 132 ? -1.673 -4.181 0.474 1.00 92.56 132 CYS A C 1
ATOM 1031 O O . CYS A 1 132 ? -0.893 -5.067 0.808 1.00 92.56 132 CYS A O 1
ATOM 1033 N N . ASN A 1 133 ? -2.027 -3.958 -0.793 1.00 93.44 133 ASN A N 1
ATOM 1034 C CA . ASN A 1 133 ? -1.472 -4.693 -1.933 1.00 93.44 133 ASN A CA 1
ATOM 1035 C C . ASN A 1 133 ? -1.162 -3.741 -3.091 1.00 93.44 133 ASN A C 1
ATOM 1037 O O . ASN A 1 133 ? -1.953 -2.828 -3.358 1.00 93.44 133 ASN A O 1
ATOM 1041 N N . ALA A 1 134 ? -0.090 -4.020 -3.828 1.00 92.62 134 ALA A N 1
ATOM 1042 C CA . ALA A 1 134 ? 0.111 -3.522 -5.182 1.00 92.62 134 ALA A CA 1
ATOM 1043 C C . ALA A 1 134 ? -0.449 -4.54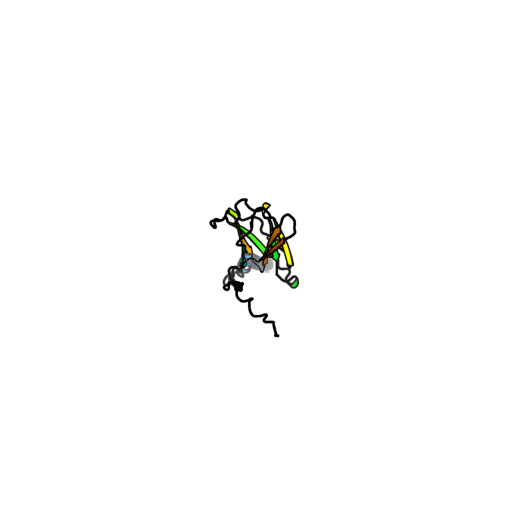1 -6.182 1.00 92.62 134 ALA A C 1
ATOM 1045 O O . ALA A 1 134 ? -0.197 -5.738 -6.082 1.00 92.62 134 ALA A O 1
ATOM 1046 N N . ILE A 1 135 ? -1.244 -4.062 -7.131 1.00 93.31 135 ILE A N 1
ATOM 1047 C CA . ILE A 1 135 ? -1.830 -4.861 -8.203 1.00 93.31 135 ILE A CA 1
ATOM 1048 C C . ILE A 1 135 ? -1.221 -4.363 -9.503 1.00 93.31 135 ILE A C 1
ATOM 1050 O O . ILE A 1 135 ? -1.468 -3.223 -9.908 1.00 93.31 135 ILE A O 1
ATOM 1054 N N . PHE A 1 136 ? -0.449 -5.220 -10.151 1.00 92.50 136 PHE A N 1
ATOM 1055 C CA . PHE A 1 136 ? 0.133 -4.969 -11.456 1.00 92.50 136 PHE A CA 1
ATOM 1056 C C . PHE A 1 136 ? -0.738 -5.630 -12.510 1.00 92.50 136 PHE A C 1
ATOM 1058 O O . PHE A 1 136 ? -1.141 -6.785 -12.374 1.00 92.50 136 PHE A O 1
ATOM 1065 N N . LYS A 1 137 ? -1.055 -4.895 -13.569 1.00 93.44 137 LYS A N 1
ATOM 1066 C CA . LYS A 1 137 ? -1.781 -5.420 -14.723 1.00 93.44 137 LYS A CA 1
ATOM 1067 C C . LYS A 1 137 ? -1.118 -4.919 -15.994 1.00 93.44 137 LYS A C 1
ATOM 1069 O O . LYS A 1 137 ? -0.846 -3.725 -16.101 1.00 93.44 137 LYS A O 1
ATOM 1074 N N . THR A 1 138 ? -0.857 -5.795 -16.955 1.00 91.69 138 THR A N 1
ATOM 1075 C CA . THR A 1 138 ? -0.354 -5.360 -18.263 1.00 91.69 138 THR A CA 1
ATOM 1076 C C . THR A 1 138 ? -1.388 -4.471 -18.955 1.00 91.69 138 THR A C 1
ATOM 1078 O O . THR A 1 138 ? -2.594 -4.607 -18.737 1.00 91.69 138 THR A O 1
ATOM 1081 N N . ARG A 1 139 ? -0.946 -3.521 -19.785 1.00 88.62 139 ARG A N 1
ATOM 1082 C CA . ARG A 1 139 ? -1.853 -2.578 -20.473 1.00 88.62 139 ARG A CA 1
ATOM 1083 C C . ARG A 1 139 ? -2.856 -3.265 -21.403 1.00 88.62 139 ARG A C 1
ATOM 1085 O O . ARG A 1 139 ? -3.968 -2.770 -21.551 1.00 88.62 139 ARG A O 1
ATOM 1092 N N . ASP A 1 140 ? -2.474 -4.396 -21.989 1.00 91.00 140 ASP A N 1
ATOM 1093 C CA . ASP A 1 140 ? -3.345 -5.270 -22.786 1.00 91.00 140 ASP A CA 1
ATOM 1094 C C . ASP A 1 140 ? -4.306 -6.117 -21.920 1.00 91.00 140 ASP A C 1
ATOM 1096 O O . ASP A 1 140 ? -5.245 -6.725 -22.427 1.00 91.00 140 ASP A O 1
ATOM 1100 N N . GLY A 1 141 ? -4.087 -6.146 -20.603 1.00 88.38 141 GLY A N 1
ATOM 1101 C CA . GLY A 1 141 ? -4.875 -6.864 -19.614 1.00 88.38 141 GLY A CA 1
ATOM 1102 C C . GLY A 1 141 ? -4.695 -8.379 -19.588 1.00 88.38 141 GLY A C 1
ATOM 1103 O O . GLY A 1 141 ? -5.449 -9.033 -18.869 1.00 88.38 141 GLY A O 1
ATOM 1104 N N . THR A 1 142 ? -3.730 -8.929 -20.326 1.00 91.56 142 THR A N 1
ATOM 1105 C CA . THR A 1 142 ? -3.517 -10.380 -20.440 1.00 91.56 142 THR A CA 1
ATOM 1106 C C . THR A 1 142 ? -2.842 -10.993 -19.215 1.00 91.56 142 THR A C 1
ATOM 1108 O O . THR A 1 142 ? -3.048 -12.173 -18.933 1.00 91.56 142 THR A O 1
ATOM 1111 N N . LYS A 1 143 ? -2.066 -10.205 -18.460 1.00 92.25 143 LYS A N 1
ATOM 1112 C CA . LYS A 1 143 ? -1.364 -10.645 -17.250 1.00 92.25 143 LYS A CA 1
ATOM 1113 C C . LYS A 1 143 ? -1.663 -9.724 -16.076 1.00 92.25 143 LYS A C 1
ATOM 1115 O O . LYS A 1 143 ? -1.851 -8.514 -16.231 1.00 92.25 143 LYS A O 1
ATOM 1120 N N . SER A 1 144 ? -1.684 -10.305 -14.883 1.00 92.00 144 SER A N 1
ATOM 1121 C CA . SER A 1 144 ? -1.783 -9.557 -13.638 1.00 92.00 144 SER A CA 1
ATOM 1122 C C . SER A 1 144 ? -1.045 -10.271 -12.517 1.00 92.00 144 SER A C 1
ATOM 1124 O O . SER A 1 144 ? -0.991 -11.497 -12.487 1.00 92.00 144 SER A O 1
ATOM 1126 N N . GLU A 1 145 ? -0.501 -9.484 -11.599 1.00 91.00 145 GLU A N 1
ATOM 1127 C CA . GLU A 1 145 ? 0.186 -9.945 -10.404 1.00 91.00 145 GLU A CA 1
ATOM 1128 C C . GLU A 1 145 ? -0.275 -9.113 -9.206 1.00 91.00 145 GLU A C 1
ATOM 1130 O O . GLU A 1 145 ? -0.546 -7.915 -9.329 1.00 91.00 145 GLU A O 1
ATOM 1135 N N . VAL A 1 146 ? -0.391 -9.754 -8.043 1.00 91.56 146 VAL A N 1
ATOM 1136 C CA . VAL A 1 146 ? -0.753 -9.093 -6.788 1.00 91.56 146 VAL A CA 1
ATOM 1137 C C . VAL A 1 146 ? 0.375 -9.309 -5.798 1.00 91.56 146 VAL A C 1
ATOM 1139 O O . VAL A 1 146 ? 0.646 -10.439 -5.403 1.00 91.56 146 VAL A O 1
ATOM 1142 N N . VAL A 1 147 ? 0.992 -8.214 -5.373 1.00 90.75 147 VAL A N 1
ATOM 1143 C CA . VAL A 1 147 ? 2.082 -8.220 -4.402 1.00 90.75 147 VAL A CA 1
ATOM 1144 C C . VAL A 1 147 ? 1.571 -7.630 -3.087 1.00 90.75 147 VAL A C 1
ATOM 1146 O O . VAL A 1 147 ? 1.203 -6.448 -3.047 1.00 90.75 147 VAL A O 1
ATOM 1149 N N . PRO A 1 148 ? 1.496 -8.426 -2.007 1.00 91.44 148 PRO A N 1
ATOM 1150 C CA . PRO A 1 148 ? 1.088 -7.925 -0.704 1.00 91.44 148 PRO A CA 1
ATOM 1151 C C . PRO A 1 148 ? 2.181 -7.049 -0.087 1.00 91.44 148 PRO A C 1
ATOM 1153 O O . PRO A 1 148 ? 3.374 -7.288 -0.264 1.00 91.44 148 PRO A O 1
ATOM 1156 N N . ALA A 1 149 ? 1.770 -6.037 0.672 1.00 91.75 149 ALA A N 1
ATOM 1157 C CA . ALA A 1 149 ? 2.696 -5.216 1.437 1.0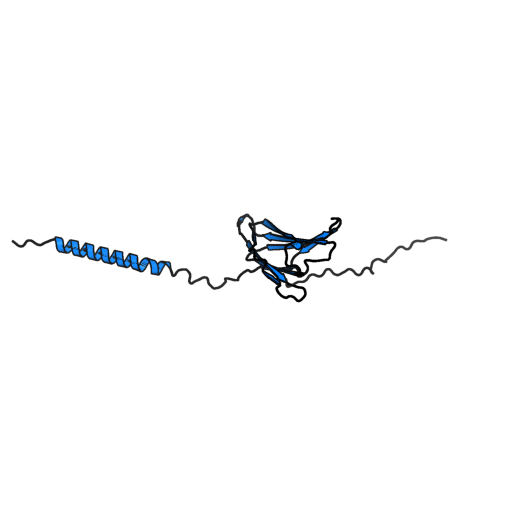0 91.75 149 ALA A CA 1
ATOM 1158 C C . ALA A 1 149 ? 3.278 -6.002 2.620 1.00 91.75 149 ALA A C 1
ATOM 1160 O O . ALA A 1 149 ? 2.569 -6.734 3.315 1.00 91.75 149 ALA A O 1
ATOM 1161 N N . ILE A 1 150 ? 4.562 -5.791 2.888 1.00 88.88 150 ILE A N 1
ATOM 1162 C CA . ILE A 1 150 ? 5.288 -6.434 3.980 1.00 88.88 150 ILE A CA 1
ATOM 1163 C C . ILE A 1 150 ? 5.057 -5.629 5.254 1.00 88.88 150 ILE A C 1
ATOM 1165 O O . ILE A 1 150 ? 5.304 -4.426 5.301 1.00 88.88 150 ILE A O 1
ATOM 1169 N N . LYS A 1 151 ? 4.579 -6.286 6.307 1.00 87.31 151 LYS A N 1
ATOM 1170 C CA . LYS A 1 151 ? 4.379 -5.653 7.611 1.00 87.31 151 LYS A CA 1
ATOM 1171 C C . LYS A 1 151 ? 5.719 -5.501 8.334 1.00 87.31 151 LYS A C 1
ATOM 1173 O O . LYS A 1 151 ? 6.474 -6.461 8.410 1.00 87.31 151 LYS A O 1
ATOM 1178 N N . GLU A 1 152 ? 5.984 -4.339 8.927 1.00 81.50 152 GLU A N 1
ATOM 1179 C CA . GLU A 1 152 ? 7.263 -4.046 9.604 1.00 81.50 152 GLU A CA 1
ATOM 1180 C C . GLU A 1 152 ? 7.591 -5.019 10.745 1.00 81.50 152 GLU A C 1
ATOM 1182 O O . GLU A 1 152 ? 8.737 -5.402 10.948 1.00 81.50 152 GLU A O 1
ATOM 1187 N N . SER A 1 153 ? 6.570 -5.474 11.473 1.00 70.12 153 SER A N 1
ATOM 1188 C CA . SER A 1 153 ? 6.729 -6.475 12.536 1.00 70.12 153 SER A CA 1
ATOM 1189 C C . SER A 1 153 ? 6.866 -7.912 12.018 1.00 70.12 153 SER A C 1
ATOM 1191 O O . SER A 1 153 ? 6.980 -8.834 12.829 1.00 70.12 153 SER A O 1
ATOM 1193 N N . SER A 1 154 ? 6.857 -8.135 10.699 1.00 63.12 154 SER A N 1
ATOM 1194 C CA . SER A 1 154 ? 7.058 -9.461 10.117 1.00 63.12 154 SER A CA 1
ATOM 1195 C C . SER A 1 154 ? 8.522 -9.869 10.272 1.00 63.12 154 SER A C 1
ATOM 1197 O O . SER A 1 154 ? 9.392 -9.428 9.530 1.00 63.12 154 SER A O 1
ATOM 1199 N N . ARG A 1 155 ? 8.799 -10.715 11.268 1.00 53.75 155 ARG A N 1
ATOM 1200 C CA . ARG A 1 155 ? 10.144 -11.250 11.553 1.00 53.75 155 ARG A CA 1
ATOM 1201 C C . ARG A 1 155 ? 10.571 -12.378 10.609 1.00 53.75 155 ARG A C 1
ATOM 1203 O O . ARG A 1 155 ? 11.682 -12.877 10.736 1.00 53.75 155 ARG A O 1
ATOM 1210 N N . GLN A 1 156 ? 9.689 -12.797 9.707 1.00 50.12 156 GLN A N 1
ATOM 1211 C CA . GLN A 1 156 ? 9.890 -13.932 8.820 1.00 50.12 156 GLN A CA 1
ATOM 1212 C C . GLN A 1 156 ? 9.643 -13.480 7.378 1.00 50.12 156 GLN A C 1
ATOM 1214 O O . GLN A 1 156 ? 8.550 -13.021 7.039 1.00 50.12 156 GLN A O 1
ATOM 1219 N N . LEU A 1 157 ? 10.696 -13.553 6.564 1.00 54.91 157 LEU A N 1
ATOM 1220 C CA . LEU A 1 157 ? 10.633 -13.453 5.111 1.00 54.91 157 LEU A CA 1
ATOM 1221 C C . LEU A 1 157 ? 10.614 -14.888 4.587 1.00 54.91 157 LEU A C 1
ATOM 1223 O O . LEU A 1 157 ? 11.664 -15.518 4.474 1.00 54.91 157 LEU A O 1
ATOM 1227 N N . ASP A 1 158 ? 9.425 -15.424 4.332 1.00 53.03 158 ASP A N 1
ATOM 1228 C CA . ASP A 1 158 ? 9.306 -16.722 3.673 1.00 53.03 158 ASP A CA 1
ATOM 1229 C C . ASP A 1 158 ? 9.577 -16.526 2.182 1.00 53.03 158 ASP A C 1
ATOM 1231 O O . ASP A 1 158 ? 8.713 -16.090 1.420 1.00 53.03 158 ASP A O 1
ATOM 1235 N N . PHE A 1 159 ? 10.808 -16.812 1.766 1.00 50.47 159 PHE A N 1
ATOM 1236 C CA . PHE A 1 159 ? 11.131 -16.927 0.352 1.00 50.47 159 PHE A CA 1
ATOM 1237 C C . PHE A 1 159 ? 10.706 -18.317 -0.127 1.00 50.47 159 PHE A C 1
ATOM 1239 O O . PHE A 1 159 ? 11.136 -19.312 0.466 1.00 50.47 159 PHE A O 1
ATOM 1246 N N . PRO A 1 160 ? 9.891 -18.432 -1.191 1.00 47.84 160 PRO A N 1
ATOM 1247 C CA . PRO A 1 160 ? 9.679 -19.724 -1.817 1.00 47.84 160 PRO A CA 1
ATOM 1248 C C . PRO A 1 160 ? 11.035 -20.234 -2.304 1.00 47.84 160 PRO A C 1
ATOM 1250 O O . PRO A 1 160 ? 11.746 -19.532 -3.025 1.00 47.84 160 PRO A O 1
ATOM 1253 N N . ALA A 1 161 ? 11.405 -21.448 -1.898 1.00 52.59 161 ALA A N 1
ATOM 1254 C CA . ALA A 1 161 ? 12.525 -22.133 -2.517 1.00 52.59 161 ALA A CA 1
ATOM 1255 C C . ALA A 1 161 ? 12.198 -22.254 -4.008 1.00 52.59 161 ALA A C 1
ATOM 1257 O O . ALA A 1 161 ? 11.221 -22.908 -4.381 1.00 52.59 161 ALA A O 1
ATOM 1258 N N . LEU A 1 162 ? 12.970 -21.572 -4.853 1.00 48.94 162 LEU A N 1
ATOM 1259 C CA . LEU A 1 162 ? 12.936 -21.824 -6.283 1.00 48.94 162 LEU A CA 1
ATOM 1260 C C . LEU A 1 162 ? 13.368 -23.278 -6.439 1.00 48.94 162 LEU A C 1
ATOM 1262 O O . LEU A 1 162 ? 14.535 -23.601 -6.221 1.00 48.94 162 LEU A O 1
ATOM 1266 N N . LEU A 1 163 ? 12.412 -24.163 -6.722 1.00 51.06 163 LEU A N 1
ATOM 1267 C CA . LEU A 1 163 ? 12.729 -25.517 -7.144 1.00 51.06 163 LEU A CA 1
ATOM 1268 C C . LEU A 1 163 ? 13.644 -25.365 -8.356 1.00 51.06 163 LEU A C 1
ATOM 1270 O O . LEU A 1 163 ? 13.229 -24.822 -9.383 1.00 51.06 163 LEU A O 1
ATOM 1274 N N . SER A 1 164 ? 14.907 -25.758 -8.185 1.00 46.09 164 SER A N 1
ATOM 1275 C CA . SER A 1 164 ? 15.841 -25.863 -9.294 1.00 46.09 164 SER A CA 1
ATOM 1276 C C . SER A 1 164 ? 15.177 -26.733 -10.352 1.00 46.09 164 SER A C 1
ATOM 1278 O O . SER A 1 164 ? 14.695 -27.825 -10.054 1.00 46.09 164 SER A O 1
ATOM 1280 N N . TYR A 1 165 ? 15.124 -26.236 -11.581 1.00 46.47 165 TYR A N 1
ATOM 1281 C CA . TYR A 1 165 ? 14.508 -26.901 -12.728 1.00 46.47 165 TYR A CA 1
ATOM 1282 C C . TYR A 1 165 ? 15.304 -28.136 -13.208 1.00 46.47 165 TYR A C 1
ATOM 1284 O O . TYR A 1 165 ? 15.113 -28.579 -14.338 1.00 46.47 165 TYR A O 1
ATOM 1292 N N . ASP A 1 166 ? 16.168 -28.701 -12.360 1.00 51.00 166 ASP A N 1
ATOM 1293 C CA . ASP A 1 166 ? 17.101 -29.777 -12.707 1.00 51.00 166 ASP A CA 1
ATOM 1294 C C . ASP A 1 166 ? 16.665 -31.171 -12.216 1.00 51.00 166 ASP A C 1
ATOM 1296 O O . ASP A 1 166 ? 17.225 -32.168 -12.664 1.00 51.00 166 ASP A O 1
ATOM 1300 N N . ASP A 1 167 ? 15.619 -31.289 -11.388 1.00 45.97 167 ASP A N 1
ATOM 1301 C CA . ASP A 1 167 ? 15.182 -32.593 -10.843 1.00 45.97 167 ASP A CA 1
ATOM 1302 C C . ASP A 1 167 ? 14.084 -33.296 -11.670 1.00 45.97 167 ASP A C 1
ATOM 1304 O O . ASP A 1 167 ? 13.498 -34.292 -11.241 1.00 45.97 167 ASP A O 1
ATOM 1308 N N . LEU A 1 168 ? 13.803 -32.823 -12.890 1.00 46.00 168 LEU A N 1
ATOM 1309 C CA . LEU A 1 168 ? 12.766 -33.378 -13.772 1.00 46.00 168 LEU A CA 1
ATOM 1310 C C . LEU A 1 168 ? 13.346 -34.257 -14.894 1.00 46.00 168 LEU A C 1
ATOM 1312 O O . LEU A 1 168 ? 12.916 -34.167 -16.038 1.00 46.00 168 LEU A O 1
ATOM 1316 N N . TYR A 1 169 ? 14.297 -35.140 -14.569 1.00 45.56 169 TYR A N 1
ATOM 1317 C CA . TYR A 1 169 ? 14.694 -36.243 -15.458 1.00 45.56 169 TYR A CA 1
ATOM 1318 C C . TYR A 1 169 ? 15.004 -37.540 -14.703 1.00 45.56 169 TYR A C 1
ATOM 1320 O O . TYR A 1 169 ? 16.156 -37.924 -14.550 1.00 45.56 169 TYR A O 1
ATOM 1328 N N . ILE A 1 170 ? 13.959 -38.272 -14.318 1.00 40.56 170 ILE A N 1
ATOM 1329 C CA . ILE A 1 170 ? 13.966 -39.736 -14.136 1.00 40.56 170 ILE A CA 1
ATOM 1330 C C . ILE A 1 170 ? 12.531 -40.163 -14.503 1.00 40.56 170 ILE A C 1
ATOM 1332 O O . ILE A 1 170 ? 11.593 -39.659 -13.903 1.00 40.56 170 ILE A O 1
ATOM 1336 N N . THR A 1 171 ? 12.179 -40.998 -15.481 1.00 44.44 171 THR A N 1
ATOM 1337 C CA . THR A 1 171 ? 12.840 -41.952 -16.384 1.00 44.44 171 THR A CA 1
ATOM 1338 C C . THR A 1 171 ? 11.795 -42.308 -17.445 1.00 44.44 171 THR A C 1
ATOM 1340 O O . THR A 1 171 ? 10.646 -42.556 -17.081 1.00 44.44 171 THR A O 1
ATOM 1343 N N . HIS A 1 172 ? 12.178 -42.477 -18.710 1.00 38.84 172 HIS A N 1
ATOM 1344 C CA . HIS A 1 172 ? 11.464 -43.425 -19.566 1.00 38.84 172 HIS A CA 1
ATOM 1345 C C . HIS A 1 172 ? 12.489 -44.284 -20.301 1.00 38.84 172 HIS A C 1
ATOM 1347 O O . HIS A 1 172 ? 13.016 -43.907 -21.340 1.00 38.84 172 HIS A O 1
ATOM 1353 N N . VAL A 1 173 ? 12.781 -45.451 -19.726 1.00 52.75 173 VAL A N 1
ATOM 1354 C CA . VAL A 1 173 ? 13.208 -46.602 -20.522 1.00 52.75 173 VAL A CA 1
ATOM 1355 C C . VAL A 1 173 ? 11.927 -47.201 -21.097 1.00 52.75 173 VAL A C 1
ATOM 1357 O O . VAL A 1 173 ? 11.007 -47.542 -20.349 1.00 52.75 173 VAL A O 1
ATOM 1360 N N . PRO A 1 174 ? 11.821 -47.253 -22.422 1.00 50.22 174 PRO A N 1
ATOM 1361 C CA . PRO A 1 174 ? 11.509 -48.504 -23.088 1.00 50.22 174 PRO A CA 1
ATOM 1362 C C . PRO A 1 174 ? 12.592 -48.727 -24.155 1.00 50.22 174 PRO A C 1
ATOM 1364 O O . PRO A 1 174 ? 13.072 -47.794 -24.776 1.00 50.22 174 PRO A O 1
ATOM 1367 N N . GLU A 1 175 ? 13.117 -49.929 -24.319 1.00 39.12 175 GLU A N 1
ATOM 1368 C CA . GLU A 1 175 ? 12.542 -50.840 -25.301 1.00 39.12 175 GLU A CA 1
ATOM 1369 C C . GLU A 1 175 ? 12.974 -52.280 -25.008 1.00 39.12 175 GLU A C 1
ATOM 1371 O O . GLU A 1 175 ? 14.120 -52.565 -24.658 1.00 39.12 175 GLU A O 1
ATOM 1376 N N . ARG A 1 176 ? 12.016 -53.198 -25.159 1.00 45.12 176 ARG A N 1
ATOM 1377 C CA . ARG A 1 176 ? 12.273 -54.631 -25.300 1.00 45.12 176 ARG A CA 1
ATOM 1378 C C . ARG A 1 176 ? 12.397 -54.989 -26.782 1.00 45.12 176 ARG A C 1
ATOM 1380 O O . ARG A 1 176 ? 11.649 -54.448 -27.591 1.00 45.12 176 ARG A O 1
ATOM 1387 N N . ASN A 1 177 ? 13.156 -56.065 -27.006 1.00 40.12 177 ASN A N 1
ATOM 1388 C CA . ASN A 1 177 ? 13.176 -56.991 -28.150 1.00 40.12 177 ASN A CA 1
ATOM 1389 C C . ASN A 1 177 ? 14.010 -56.540 -29.362 1.00 40.12 177 ASN A C 1
ATOM 1391 O O . ASN A 1 177 ? 13.591 -55.654 -30.096 1.00 40.12 177 ASN A O 1
ATOM 1395 N N . TYR A 1 178 ? 15.151 -57.198 -29.602 1.00 43.22 178 TYR A N 1
ATOM 1396 C CA . TYR A 1 178 ? 15.244 -58.469 -30.344 1.00 43.22 178 TYR A CA 1
ATOM 1397 C C . TYR A 1 178 ? 16.373 -59.336 -29.779 1.00 43.22 178 TYR A C 1
ATOM 1399 O O . TYR A 1 178 ? 17.378 -58.749 -29.321 1.00 43.22 178 TYR A O 1
#

pLDDT: mean 72.68, std 18.79, range [37.12, 93.75]

Radius of gyration: 34.3 Å; chains: 1; bounding box: 59×104×107 Å

Secondary structure (DSSP, 8-state):
-----SHHHHHHHHHHHHHHHHHHHHHHHHHTTSSSSS--S------EEEEES-S---TTEEEEEEEEE-S-GGGT--EEEEEEEE-TTS-EEEEEEEEEEEPTT-EEEEEGGGS-TT--EEEEEESS-EEEEEEEEETTSS-EEEEEPEETT-----------TTS-----------